Protein AF-A0A1Y1MCM4-F1 (afdb_monomer)

Mean predicted aligned error: 17.1 Å

Organism: Photinus pyralis (NCBI:txid7054)

Foldseek 3Di:
DDDDDDDDDDDDDDDDDDDDDDDPPPPVVVVVVVVVVVVVPDDCVVVVVVVVPDDPVRVVVVVVLAPQALDLLVVQVVVVCVVPPPDDPVRSVVVVVPDDVVRSVVSNVSSVSHDDDPDDPDPD

Sequence (124 aa):
LTFLRKRSFLNNSTTMPSDSTTKSTINPYINFLKESQKNERRPLEHLRQIWRGMSAQQKQTYKVNRTLSRNPYFNFRKKFIRENPGSSHKEVGHRWKEMSDQEKMPYRKMAKSAPVIRRRRRRS

InterPro domains:
  IPR009071 High mobility group box domain [PF00505] (76-113)
  IPR009071 High mobility group box domain [PS50118] (77-124)
  IPR036910 High mobility group box domain superfamily [G3DSA:1.10.30.10] (74-113)
  IPR036910 High mobility group box domain superfamily [SSF47095] (70-11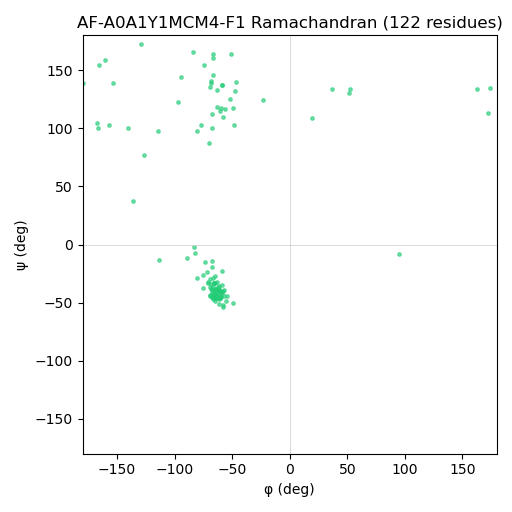2)

pLDDT: mean 74.57, std 19.7, range [36.84, 97.62]

Secondary structure (DSSP, 8-state):
---------------------------HHHHHHHHHHHHTT--SHHHHHHHHHS-HHHHHHHHHHHH--SSHHHHHHHHHHHHSTT--HHHHHHHHHHS-HHHHHHHHHHHHHS-----PPP--

Structure (mmCIF, N/CA/C/O backbone):
data_AF-A0A1Y1MCM4-F1
#
_entry.id   AF-A0A1Y1MCM4-F1
#
loop_
_atom_site.group_PDB
_atom_site.id
_atom_site.type_symbol
_atom_site.label_atom_id
_atom_site.label_alt_id
_atom_site.label_comp_id
_atom_site.label_asym_id
_atom_site.label_entity_id
_atom_site.label_seq_id
_atom_site.pdbx_PDB_ins_code
_atom_site.Cartn_x
_atom_site.Cartn_y
_atom_site.Cartn_z
_atom_site.occupancy
_atom_site.B_iso_or_equiv
_atom_site.auth_seq_id
_atom_site.auth_comp_id
_atom_site.auth_asym_id
_atom_site.auth_atom_id
_atom_site.pdbx_PDB_model_num
ATOM 1 N N . LEU A 1 1 ? -14.536 -80.201 -8.319 1.00 36.84 1 LEU A N 1
ATOM 2 C CA . LEU A 1 1 ? -14.600 -80.899 -7.015 1.00 36.84 1 LEU A CA 1
ATOM 3 C C . LEU A 1 1 ? -14.667 -79.809 -5.939 1.00 36.84 1 LEU A C 1
ATOM 5 O O . LEU A 1 1 ? -13.685 -79.104 -5.791 1.00 36.84 1 LEU A O 1
ATOM 9 N N . THR A 1 2 ? -15.827 -79.374 -5.424 1.00 43.88 2 THR A N 1
ATOM 10 C CA . THR A 1 2 ? -16.730 -80.060 -4.464 1.00 43.88 2 THR A CA 1
ATOM 11 C C . THR A 1 2 ? -15.968 -80.534 -3.213 1.00 43.88 2 THR A C 1
ATOM 13 O O . THR A 1 2 ? -14.913 -81.123 -3.374 1.00 43.88 2 THR A O 1
ATOM 16 N N . PHE A 1 3 ? -16.364 -80.364 -1.952 1.00 40.22 3 PHE A N 1
ATOM 17 C CA . PHE A 1 3 ? -17.647 -80.243 -1.246 1.00 40.22 3 PHE A CA 1
ATOM 18 C C . PHE A 1 3 ? -17.353 -79.410 0.037 1.00 40.22 3 PHE A C 1
ATOM 20 O O . PHE A 1 3 ? -16.262 -79.507 0.585 1.00 40.22 3 PHE A O 1
ATOM 27 N N . LEU A 1 4 ? -18.205 -78.465 0.464 1.00 48.81 4 LEU A N 1
ATOM 28 C CA . LEU A 1 4 ? -19.267 -78.678 1.469 1.00 48.81 4 LEU A CA 1
ATOM 29 C C . LEU A 1 4 ? -18.761 -79.344 2.762 1.00 48.81 4 LEU A C 1
ATOM 31 O O . LEU A 1 4 ? -18.267 -80.463 2.713 1.00 48.81 4 LEU A O 1
ATOM 35 N N . ARG A 1 5 ? -19.095 -78.769 3.927 1.00 44.94 5 ARG A N 1
ATOM 36 C CA . ARG A 1 5 ? -20.199 -79.286 4.766 1.00 44.94 5 ARG A CA 1
ATOM 37 C C . ARG A 1 5 ? -20.270 -78.578 6.127 1.00 44.94 5 ARG A C 1
ATOM 39 O O . ARG A 1 5 ? -19.427 -78.764 6.986 1.00 44.94 5 ARG A O 1
ATOM 46 N N . LYS A 1 6 ? -21.364 -77.826 6.279 1.00 46.72 6 LYS A N 1
ATOM 47 C CA . LYS A 1 6 ? -22.340 -77.824 7.385 1.00 46.72 6 LYS A CA 1
ATOM 48 C C . LYS A 1 6 ? -21.815 -78.053 8.811 1.00 46.72 6 LYS A C 1
ATOM 50 O O . LYS A 1 6 ? -21.329 -79.135 9.116 1.00 46.72 6 LYS A O 1
ATOM 55 N N . ARG A 1 7 ? -22.289 -77.201 9.722 1.00 41.81 7 ARG A N 1
ATOM 56 C CA . ARG A 1 7 ? -23.363 -77.592 10.658 1.00 41.81 7 ARG A CA 1
ATOM 57 C C . ARG A 1 7 ? -23.955 -76.369 11.364 1.00 41.81 7 ARG A C 1
ATOM 59 O O . ARG A 1 7 ? -23.417 -75.862 12.335 1.00 41.81 7 ARG A O 1
ATOM 66 N N . SER A 1 8 ? -25.104 -75.946 10.845 1.00 52.97 8 SER A N 1
ATOM 67 C CA . SER A 1 8 ? -26.271 -75.580 11.650 1.00 52.97 8 SER A CA 1
ATOM 68 C C . SER A 1 8 ? -26.547 -76.632 12.724 1.00 52.97 8 SER A C 1
ATOM 70 O O . SER A 1 8 ? -26.495 -77.810 12.382 1.00 52.97 8 SER A O 1
ATOM 72 N N . PHE A 1 9 ? -26.912 -76.206 13.930 1.00 41.28 9 PHE A N 1
ATOM 73 C CA . PHE A 1 9 ? -27.883 -76.800 14.866 1.00 41.28 9 PHE A CA 1
ATOM 74 C C . PHE A 1 9 ? -27.898 -75.863 16.093 1.00 41.28 9 PHE A C 1
ATOM 76 O O . PHE A 1 9 ? -26.845 -75.390 16.492 1.00 41.28 9 PHE A O 1
ATOM 83 N N . LEU A 1 10 ? -29.000 -75.514 16.737 1.00 42.44 10 LEU A N 1
ATOM 84 C CA . LEU A 1 10 ? -30.398 -75.869 16.570 1.00 42.44 10 LEU A CA 1
ATOM 85 C C . LEU A 1 10 ? -31.210 -74.782 17.287 1.00 42.44 10 LEU A C 1
ATOM 87 O O . LEU A 1 10 ? -30.703 -74.068 18.148 1.00 42.44 10 LEU A O 1
ATOM 91 N N . ASN A 1 11 ? -32.460 -74.690 16.869 1.00 48.22 11 ASN A N 1
ATOM 92 C CA . ASN A 1 11 ? -33.526 -73.839 17.372 1.00 48.22 11 ASN A CA 1
ATOM 93 C C . ASN A 1 11 ? -33.716 -73.928 18.890 1.00 48.22 11 ASN A C 1
ATOM 95 O O . ASN A 1 11 ? -33.283 -74.899 19.504 1.00 48.22 11 ASN A O 1
ATOM 99 N N . ASN A 1 12 ? -34.431 -72.935 19.429 1.00 36.88 12 ASN A N 1
ATOM 100 C CA . ASN A 1 12 ? -35.549 -73.018 20.388 1.00 36.88 12 ASN A CA 1
ATOM 101 C C . ASN A 1 12 ? -35.697 -71.611 21.005 1.00 36.88 12 ASN A C 1
ATOM 103 O O . ASN A 1 12 ? -34.698 -71.016 21.381 1.00 36.88 12 ASN A O 1
ATOM 107 N N . SER A 1 13 ? -36.840 -70.958 21.162 1.00 37.84 13 SER A N 1
ATOM 108 C CA . SER A 1 13 ? -38.237 -71.227 20.856 1.00 37.84 13 SER A CA 1
ATOM 109 C C . SER A 1 13 ? -38.970 -69.885 20.980 1.00 37.84 13 SER A C 1
ATOM 111 O O . SER A 1 13 ? -38.539 -68.990 21.700 1.00 37.84 13 SER A O 1
ATOM 113 N N . THR A 1 14 ? -40.084 -69.782 20.270 1.00 49.12 14 THR A N 1
ATOM 114 C CA . THR A 1 14 ? -41.215 -68.870 20.458 1.00 49.12 14 THR A CA 1
ATOM 115 C C . THR A 1 14 ? -41.406 -68.297 21.870 1.00 49.12 14 THR A C 1
ATOM 117 O O . THR A 1 14 ? -41.703 -69.051 22.792 1.00 49.12 14 THR A O 1
ATOM 120 N N . THR A 1 15 ? -41.440 -66.963 21.964 1.00 44.31 15 THR A N 1
ATOM 121 C CA . THR A 1 15 ? -42.407 -66.219 22.796 1.00 44.31 15 THR A CA 1
ATOM 122 C C . THR A 1 15 ? -42.564 -64.786 22.262 1.00 44.31 15 THR A C 1
ATOM 124 O O . THR A 1 15 ? -41.708 -63.932 22.459 1.00 44.31 15 THR A O 1
ATOM 127 N N . MET A 1 16 ? -43.667 -64.516 21.559 1.00 38.91 16 MET A N 1
ATOM 128 C CA . MET A 1 16 ? -44.309 -63.187 21.561 1.00 38.91 16 MET A CA 1
ATOM 129 C C . MET A 1 16 ? -45.221 -63.135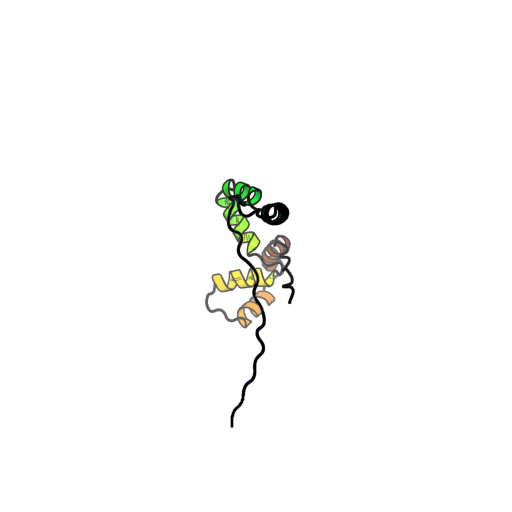 22.807 1.00 38.91 16 MET A C 1
ATOM 131 O O . MET A 1 16 ? -45.543 -64.217 23.308 1.00 38.91 16 MET A O 1
ATOM 135 N N . PRO A 1 17 ? -45.751 -61.989 23.283 1.00 57.41 17 PRO A N 1
ATOM 136 C CA . PRO A 1 17 ? -45.561 -60.586 22.896 1.00 57.41 17 PRO A CA 1
ATOM 137 C C . PRO A 1 17 ? -45.240 -59.684 24.119 1.00 57.41 17 PRO A C 1
ATOM 139 O O . PRO A 1 17 ? -45.355 -60.111 25.263 1.00 57.41 17 PRO A O 1
ATOM 142 N N . SER A 1 18 ? -44.887 -58.415 23.917 1.00 42.66 18 SER A N 1
ATOM 143 C CA . SER A 1 18 ? -45.492 -57.294 24.672 1.00 42.66 18 SER A CA 1
ATOM 144 C C . SER A 1 18 ? -44.807 -55.973 24.349 1.00 42.66 18 SER A C 1
ATOM 146 O O . SER A 1 18 ? -43.585 -55.860 24.275 1.00 42.66 18 SER A O 1
ATOM 148 N N . ASP A 1 19 ? -45.652 -54.977 24.133 1.00 50.59 19 ASP A N 1
ATOM 149 C CA . ASP A 1 19 ? -45.312 -53.585 23.914 1.00 50.59 19 ASP A CA 1
ATOM 150 C C . ASP A 1 19 ? -44.307 -53.050 24.938 1.00 50.59 19 ASP A C 1
ATOM 152 O O . ASP A 1 19 ? -44.508 -53.151 26.145 1.00 50.59 19 ASP A O 1
ATOM 156 N N . SER A 1 20 ? -43.265 -52.372 24.462 1.00 46.53 20 SER A N 1
ATOM 157 C CA . SER A 1 20 ? -42.774 -51.162 25.129 1.00 46.53 20 SER A CA 1
ATOM 158 C C . SER A 1 20 ? -41.786 -50.405 24.245 1.00 46.53 20 SER A C 1
ATOM 160 O O . SER A 1 20 ? -40.628 -50.763 24.058 1.00 46.53 20 SER A O 1
ATOM 162 N N . THR A 1 21 ? -42.291 -49.307 23.687 1.00 53.50 21 THR A N 1
ATOM 163 C CA . THR A 1 21 ? -41.659 -47.985 23.707 1.00 53.50 21 THR A CA 1
ATOM 164 C C . THR A 1 21 ? -40.157 -47.954 23.999 1.00 53.50 21 THR A C 1
ATOM 166 O O . THR A 1 21 ? -39.767 -47.999 25.158 1.00 53.50 21 THR A O 1
ATOM 169 N N . THR A 1 22 ? -39.325 -47.642 23.005 1.00 49.69 22 THR A N 1
ATOM 170 C CA . THR A 1 22 ? -38.134 -46.815 23.265 1.00 49.69 22 THR A CA 1
ATOM 171 C C . THR A 1 22 ? -37.908 -45.833 22.121 1.00 49.69 22 THR A C 1
ATOM 173 O O 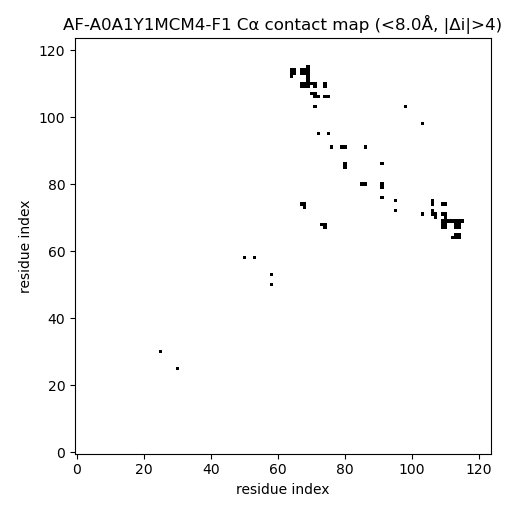. THR A 1 22 ? -37.386 -46.140 21.052 1.00 49.69 22 THR A O 1
ATOM 176 N N . LYS A 1 23 ? -38.329 -44.590 22.371 1.00 48.97 23 LYS A N 1
ATOM 177 C CA . LYS A 1 23 ? -37.827 -43.413 21.663 1.00 48.97 23 LYS A CA 1
ATOM 178 C C . LYS A 1 23 ? -36.300 -43.468 21.744 1.00 48.97 23 LYS A C 1
ATOM 180 O O . LYS A 1 23 ? -35.766 -43.583 22.841 1.00 48.97 23 LYS A O 1
ATOM 185 N N . SER A 1 24 ? -35.626 -43.417 20.597 1.00 49.09 24 SER A N 1
ATOM 186 C CA . SER A 1 24 ? -34.166 -43.364 20.488 1.00 49.09 24 SER A CA 1
ATOM 187 C C . SER A 1 24 ? -33.605 -42.295 21.435 1.00 49.09 24 SER A C 1
ATOM 189 O O . SER A 1 24 ? -33.716 -41.095 21.180 1.00 49.09 24 SER A O 1
ATOM 191 N N . THR A 1 25 ? -33.054 -42.737 22.568 1.00 54.47 25 THR A N 1
ATOM 192 C CA . THR A 1 25 ? -32.387 -41.895 23.561 1.00 54.47 25 THR A CA 1
ATOM 193 C C . THR A 1 25 ? -31.081 -41.406 22.952 1.00 54.47 25 THR A C 1
ATOM 195 O O . THR A 1 25 ? -30.029 -42.030 23.075 1.00 54.47 25 THR A O 1
ATOM 198 N N . ILE A 1 26 ? -31.160 -40.285 22.236 1.00 56.78 26 ILE A N 1
ATOM 199 C CA . ILE A 1 26 ? -29.995 -39.519 21.802 1.00 56.78 26 ILE A CA 1
ATOM 200 C C . ILE A 1 26 ? -29.231 -39.146 23.073 1.00 56.78 26 ILE A C 1
ATOM 202 O O . ILE A 1 26 ? -29.718 -38.362 23.885 1.00 56.78 26 ILE A O 1
ATOM 206 N N . ASN A 1 27 ? -28.059 -39.760 23.258 1.00 64.94 27 ASN A N 1
ATOM 207 C CA . ASN A 1 27 ? -27.227 -39.605 24.444 1.00 64.94 27 ASN A CA 1
ATOM 208 C C . ASN A 1 27 ? -27.052 -38.102 24.773 1.00 64.94 27 ASN A C 1
ATOM 210 O O . ASN A 1 27 ? -26.488 -37.370 23.951 1.00 64.94 27 ASN A O 1
ATOM 214 N N . PRO A 1 28 ? -27.515 -37.621 25.943 1.00 67.75 28 PRO A N 1
ATOM 215 C CA . PRO A 1 28 ? -27.484 -36.201 26.302 1.00 67.75 28 PRO A CA 1
ATOM 216 C C . PRO A 1 28 ? -26.061 -35.625 26.307 1.00 67.75 28 PRO A C 1
ATOM 218 O O . PRO A 1 28 ? -25.877 -34.432 26.068 1.00 67.75 28 PRO A O 1
ATOM 221 N N . TYR A 1 29 ? -25.042 -36.476 26.468 1.00 53.03 29 TYR A N 1
ATOM 222 C CA . TYR A 1 29 ? -23.637 -36.095 26.360 1.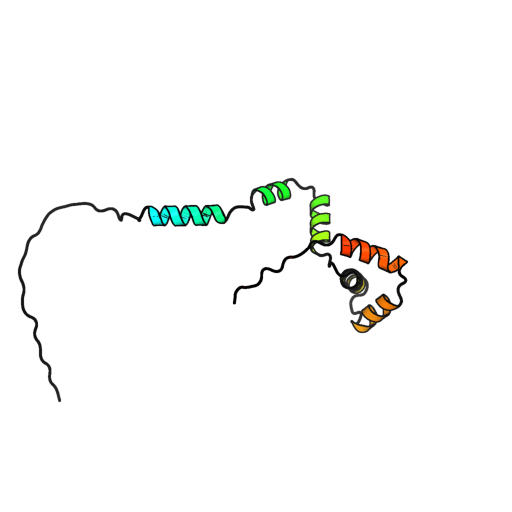00 53.03 29 TYR A CA 1
ATOM 223 C C . TYR A 1 29 ? -23.235 -35.664 24.937 1.00 53.03 29 TYR A C 1
ATOM 225 O O . TYR A 1 29 ? -22.439 -34.742 24.768 1.00 53.03 29 TYR A O 1
ATOM 233 N N . ILE A 1 30 ? -23.832 -36.261 23.895 1.00 62.53 30 ILE A N 1
A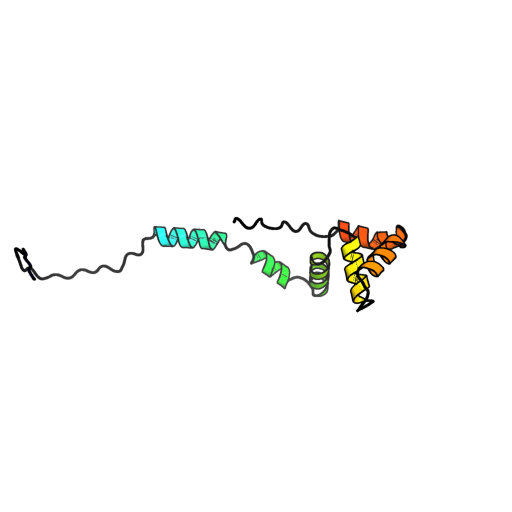TOM 234 C CA . ILE A 1 30 ? -23.611 -35.867 22.492 1.00 62.53 30 ILE A CA 1
ATOM 235 C C . ILE A 1 30 ? -24.191 -34.471 22.233 1.00 62.53 30 ILE A C 1
ATOM 237 O O . ILE A 1 30 ? -23.582 -33.681 21.511 1.00 62.53 30 ILE A O 1
ATOM 241 N N . ASN A 1 31 ? -25.347 -34.151 22.823 1.00 66.38 31 ASN A N 1
ATOM 242 C CA . ASN A 1 31 ? -25.935 -32.814 22.724 1.00 66.38 31 ASN A CA 1
ATOM 243 C C . ASN A 1 31 ? -25.093 -31.797 23.501 1.00 66.38 31 ASN A C 1
ATOM 245 O O . ASN A 1 31 ? -24.723 -30.782 22.927 1.00 66.38 31 ASN A O 1
ATOM 249 N N . PHE A 1 32 ? -24.650 -32.124 24.719 1.00 63.69 32 PHE A N 1
ATOM 250 C CA . PHE A 1 32 ? -23.735 -31.282 25.499 1.00 63.69 32 PHE A CA 1
ATOM 251 C C . PHE A 1 32 ? -22.422 -30.975 24.757 1.00 63.69 32 PHE A C 1
ATOM 253 O O . PHE A 1 32 ? -21.999 -29.821 24.698 1.00 63.69 32 PHE A O 1
ATOM 260 N N . LEU A 1 33 ? -21.809 -31.977 24.117 1.00 58.19 33 LEU A N 1
ATOM 261 C CA . LEU A 1 33 ? -20.625 -31.794 23.269 1.00 58.19 33 LEU A CA 1
ATOM 262 C C . LEU A 1 33 ? -20.921 -30.946 22.024 1.00 58.19 33 LEU A C 1
ATOM 264 O O . LEU A 1 33 ? -20.100 -30.120 21.628 1.00 58.19 33 LEU A O 1
ATOM 268 N N . LYS A 1 34 ? -22.090 -31.112 21.395 1.00 59.88 34 LYS A N 1
ATOM 269 C CA . LYS A 1 34 ? -22.503 -30.284 20.250 1.00 59.88 34 LYS A CA 1
ATOM 270 C C . LYS A 1 34 ? -22.788 -28.837 20.660 1.00 59.88 34 LYS A C 1
ATOM 272 O O . LYS A 1 34 ? -22.434 -27.937 19.899 1.00 59.88 34 LYS A O 1
ATOM 277 N N . GLU A 1 35 ? -23.383 -28.610 21.830 1.00 59.44 35 GLU A N 1
ATOM 278 C CA . GLU A 1 35 ? -23.639 -27.290 22.416 1.00 59.44 35 GLU A CA 1
ATOM 279 C C . GLU A 1 35 ? -22.327 -26.596 22.814 1.00 59.44 35 GLU A C 1
ATOM 281 O O . GLU A 1 35 ? -22.128 -25.431 22.462 1.00 59.44 35 GLU A O 1
ATOM 286 N N . SER A 1 36 ? -21.393 -27.304 23.463 1.00 55.06 36 SER A N 1
ATOM 287 C CA . SER A 1 36 ? -20.097 -26.730 23.859 1.00 55.06 36 SER A CA 1
ATOM 288 C C . SER A 1 36 ? -19.261 -26.337 22.635 1.00 55.06 36 SER A C 1
ATOM 290 O O . SER A 1 36 ? -18.764 -25.213 22.552 1.00 55.06 36 SER A O 1
ATOM 292 N N . GLN A 1 37 ? -19.243 -27.183 21.599 1.00 55.50 37 GLN A N 1
ATOM 293 C CA . GLN A 1 37 ? -18.579 -26.902 20.321 1.00 55.50 37 GLN A CA 1
ATOM 294 C C . GLN A 1 37 ? -19.303 -25.834 19.472 1.00 55.50 37 GLN A C 1
ATOM 296 O O . GLN A 1 37 ? -18.690 -25.195 18.613 1.00 55.50 37 GLN A O 1
ATOM 301 N N . LYS A 1 38 ? -20.613 -25.608 19.669 1.00 51.69 38 LYS A N 1
ATOM 302 C CA . LYS A 1 38 ? -21.360 -24.489 19.052 1.00 51.69 38 LYS A CA 1
ATOM 303 C C . LYS A 1 38 ? -21.042 -23.158 19.728 1.00 51.69 38 LYS A C 1
ATOM 305 O O . LYS A 1 38 ? -20.939 -22.146 19.031 1.00 51.69 38 LYS A O 1
ATOM 310 N N . ASN A 1 39 ? -20.873 -23.161 21.048 1.00 47.25 39 ASN A N 1
ATOM 311 C CA . ASN A 1 39 ? -20.580 -21.964 21.832 1.00 47.25 39 ASN A CA 1
ATOM 312 C C . ASN A 1 39 ? -19.152 -21.448 21.593 1.00 47.25 39 ASN A C 1
ATOM 314 O O . ASN A 1 39 ? -18.954 -20.239 21.497 1.00 47.25 39 ASN A O 1
ATOM 318 N N . GLU A 1 40 ? -18.182 -22.327 21.325 1.00 50.38 40 GLU A N 1
ATOM 319 C CA . GLU A 1 40 ? -16.829 -21.920 20.903 1.00 50.38 40 GLU A CA 1
ATOM 320 C C . GLU A 1 40 ? -16.783 -21.271 19.503 1.00 50.38 40 GLU A C 1
ATOM 322 O O . GLU A 1 40 ? -15.849 -20.540 19.165 1.00 50.38 40 GLU A O 1
ATOM 327 N N . ARG A 1 41 ? -17.812 -21.483 18.667 1.00 53.00 41 ARG A N 1
ATOM 328 C CA . ARG A 1 41 ? -17.890 -20.922 17.305 1.00 53.00 41 ARG A CA 1
ATOM 329 C C . ARG A 1 41 ? -18.412 -19.485 17.238 1.00 53.00 41 ARG A C 1
ATOM 331 O O . ARG A 1 41 ? -18.447 -18.921 16.142 1.00 53.00 41 ARG A O 1
ATOM 338 N N . ARG A 1 42 ? -18.799 -18.859 18.355 1.00 59.09 42 ARG A N 1
ATOM 339 C CA . ARG A 1 42 ? -19.278 -17.466 18.361 1.00 59.09 42 ARG A CA 1
ATOM 340 C C . ARG A 1 42 ? -18.344 -16.527 19.131 1.00 59.09 42 ARG A C 1
ATOM 342 O O . ARG A 1 42 ? -18.522 -16.333 20.325 1.00 59.09 42 ARG A O 1
ATOM 349 N N . PRO A 1 43 ? -17.454 -15.816 18.409 1.00 53.59 43 PRO A N 1
ATOM 350 C CA . PRO A 1 43 ? -17.060 -14.478 18.850 1.00 53.59 43 PRO A CA 1
ATOM 351 C C . PRO A 1 43 ? -17.014 -13.459 17.693 1.00 53.59 43 PRO A C 1
ATOM 353 O O . PRO A 1 43 ? -16.132 -12.605 17.647 1.00 53.59 43 PRO A O 1
ATOM 356 N N . LEU A 1 44 ? -17.936 -13.534 16.722 1.00 60.03 44 LEU A N 1
ATOM 357 C CA . LEU A 1 44 ? -17.998 -12.566 15.611 1.00 60.03 44 LEU A CA 1
ATOM 358 C C . LEU A 1 44 ? -19.249 -11.677 15.606 1.00 60.03 44 LEU A C 1
ATOM 360 O O . LEU A 1 44 ? -19.246 -10.687 14.884 1.00 60.03 44 LEU A O 1
ATOM 364 N N . GLU A 1 45 ? -20.298 -11.970 16.385 1.00 70.88 45 GLU A N 1
ATOM 365 C CA . GLU A 1 45 ? -21.521 -11.144 16.363 1.00 70.88 45 GLU A CA 1
ATOM 366 C C . GLU A 1 45 ? -21.290 -9.735 16.919 1.00 70.88 45 GLU A C 1
ATOM 368 O O . GLU A 1 45 ? -21.701 -8.766 16.287 1.00 70.88 45 GLU A O 1
ATOM 373 N N . HIS A 1 46 ? -20.529 -9.590 18.009 1.00 66.81 46 HIS A N 1
ATOM 374 C CA . HIS A 1 46 ? -20.159 -8.261 18.511 1.00 66.81 46 HIS A CA 1
ATOM 375 C C . HIS A 1 46 ? -19.338 -7.475 17.462 1.00 66.81 46 HIS A C 1
ATOM 377 O O . HIS A 1 46 ? -19.585 -6.294 17.233 1.00 66.81 46 HIS A O 1
ATOM 383 N N . LEU A 1 47 ? -18.440 -8.144 16.721 1.00 71.25 47 LEU A N 1
ATOM 384 C CA . LEU A 1 47 ? -17.694 -7.530 15.613 1.00 71.25 47 LEU A CA 1
ATOM 385 C C . LEU A 1 47 ? -18.601 -7.182 14.423 1.00 71.25 47 LEU A C 1
ATOM 387 O O . LEU A 1 47 ? -18.368 -6.177 13.754 1.00 71.25 47 LEU A O 1
ATOM 391 N N . ARG A 1 48 ? -19.642 -7.981 14.150 1.00 78.12 48 ARG A N 1
ATOM 392 C CA . ARG A 1 48 ? -20.661 -7.685 13.128 1.00 78.12 48 ARG A CA 1
ATOM 393 C C . ARG A 1 48 ? -21.511 -6.482 13.522 1.00 78.12 48 ARG A C 1
ATOM 395 O O . ARG A 1 48 ? -21.798 -5.665 12.653 1.00 78.12 48 ARG A O 1
ATOM 402 N N . GLN A 1 49 ? -21.891 -6.351 14.791 1.00 82.19 49 GLN A N 1
ATOM 403 C CA . GLN A 1 49 ? -22.618 -5.186 15.304 1.00 82.19 49 GLN A CA 1
ATOM 404 C C . GLN A 1 49 ? -21.761 -3.919 15.230 1.00 82.19 49 GLN A C 1
ATOM 406 O O . GLN A 1 49 ? -22.225 -2.923 14.675 1.00 82.19 49 GLN A O 1
ATOM 411 N N . ILE A 1 50 ? -20.490 -3.984 15.651 1.00 80.62 50 ILE A N 1
ATOM 412 C CA . ILE A 1 50 ? -19.524 -2.887 15.469 1.00 80.62 50 ILE A CA 1
ATOM 413 C C . ILE A 1 50 ? -19.430 -2.515 13.985 1.00 80.62 50 ILE A C 1
ATOM 415 O O . ILE A 1 50 ? -19.585 -1.351 13.626 1.00 80.62 50 ILE A O 1
ATOM 419 N N . TRP A 1 51 ? -19.263 -3.500 13.094 1.00 80.31 51 TRP A N 1
ATOM 420 C CA . TRP A 1 51 ? -19.205 -3.248 11.654 1.00 80.31 51 TRP A CA 1
ATOM 421 C C . TRP A 1 51 ? -20.485 -2.603 11.114 1.00 80.31 51 TRP A C 1
ATOM 423 O O . TRP A 1 51 ? -20.406 -1.707 10.279 1.00 80.31 51 TRP A O 1
ATOM 433 N N . ARG A 1 52 ? -21.674 -3.022 11.563 1.00 86.12 52 ARG A N 1
ATOM 434 C CA . ARG A 1 52 ? -22.944 -2.405 11.145 1.00 86.12 52 ARG A CA 1
ATOM 435 C C . ARG A 1 52 ? -23.019 -0.938 11.572 1.00 86.12 52 ARG A C 1
ATOM 437 O O . ARG A 1 52 ? -23.361 -0.120 10.723 1.00 86.12 52 ARG A O 1
ATOM 444 N N . GLY A 1 53 ? -22.612 -0.621 12.804 1.00 85.19 53 GLY A N 1
ATOM 445 C CA . GLY A 1 53 ? -22.621 0.735 13.368 1.00 85.19 53 GLY A CA 1
ATOM 446 C C . GLY A 1 53 ? -21.549 1.692 12.829 1.00 85.19 53 GLY A C 1
ATOM 447 O O . GLY A 1 53 ? -21.675 2.898 13.004 1.00 85.19 53 GLY A O 1
ATOM 448 N N . MET A 1 54 ? -20.509 1.198 12.149 1.00 86.50 54 MET A N 1
ATOM 449 C CA . MET A 1 54 ? -19.484 2.063 11.551 1.00 86.50 54 MET A CA 1
ATOM 450 C C . MET A 1 54 ? -20.025 2.884 10.371 1.00 86.50 54 MET A C 1
ATOM 452 O O . MET A 1 54 ? -20.727 2.358 9.496 1.00 86.50 54 MET A O 1
ATOM 456 N N . SER A 1 55 ? -19.599 4.145 10.277 1.00 91.19 55 SER A N 1
ATOM 457 C CA . SER A 1 55 ? -19.903 5.008 9.131 1.00 91.19 55 SER A CA 1
ATOM 458 C C . SER A 1 55 ? -19.222 4.510 7.846 1.00 91.19 55 SER A C 1
ATOM 460 O O . SER A 1 55 ? -18.248 3.748 7.880 1.00 91.19 55 SER A O 1
ATOM 462 N N . ALA A 1 56 ? -19.714 4.944 6.681 1.00 85.50 56 ALA A N 1
ATOM 463 C CA . ALA A 1 56 ? -19.110 4.592 5.392 1.00 85.50 56 ALA A CA 1
ATOM 464 C C . ALA A 1 56 ? -17.624 4.999 5.318 1.00 85.50 56 ALA A C 1
ATOM 466 O O . ALA A 1 56 ? -16.789 4.227 4.844 1.00 85.50 56 ALA A O 1
ATOM 467 N N . GLN A 1 57 ? -17.282 6.166 5.874 1.00 79.50 57 GLN A N 1
ATOM 468 C CA . GLN A 1 57 ? -15.909 6.669 5.950 1.00 79.50 57 GLN A CA 1
ATOM 469 C C . GLN A 1 57 ? -15.020 5.763 6.817 1.00 79.5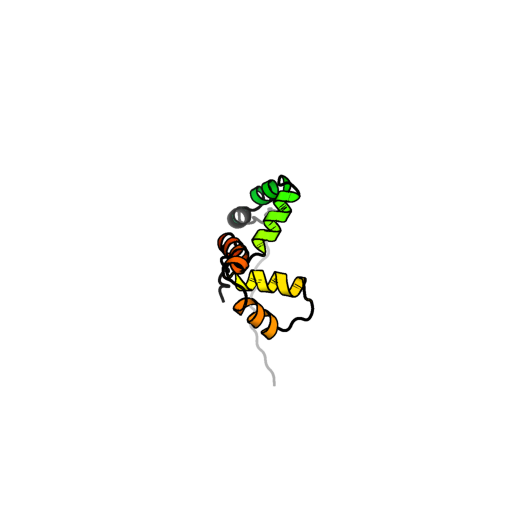0 57 GLN A C 1
ATOM 471 O O . GLN A 1 57 ? -13.935 5.371 6.391 1.00 79.50 57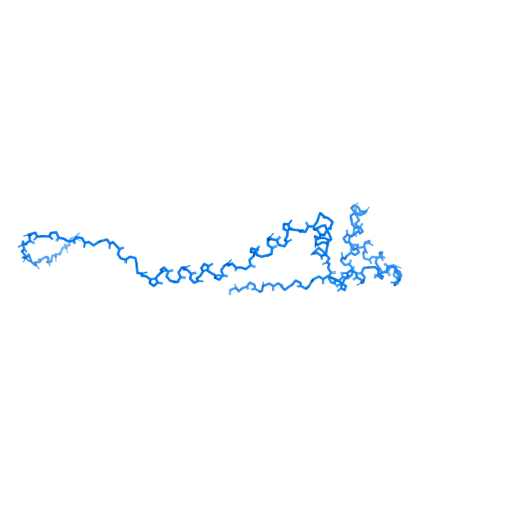 GLN A O 1
ATOM 476 N N . GLN A 1 58 ? -15.499 5.347 7.994 1.00 80.69 58 GLN A N 1
ATOM 477 C CA . GLN A 1 58 ? -14.766 4.440 8.889 1.00 80.69 58 GLN A CA 1
ATOM 478 C C . GLN A 1 58 ? -14.563 3.049 8.271 1.00 80.69 58 GLN A C 1
ATOM 480 O O . GLN A 1 58 ? -13.499 2.441 8.395 1.00 80.69 58 GLN A O 1
ATOM 485 N N . LYS A 1 59 ? -15.573 2.531 7.564 1.00 82.19 59 LYS A N 1
ATOM 486 C CA . LYS A 1 59 ? -15.459 1.267 6.819 1.00 82.19 59 LYS A CA 1
ATOM 487 C C . LYS A 1 59 ? -14.409 1.367 5.716 1.00 82.19 59 LYS A C 1
ATOM 489 O O . LYS A 1 59 ? -13.658 0.414 5.495 1.00 82.19 59 LYS A O 1
ATOM 494 N N . GLN A 1 60 ? -14.338 2.510 5.037 1.00 75.44 60 GLN A N 1
ATOM 495 C CA . GLN A 1 60 ? -13.360 2.745 3.984 1.00 75.44 60 GLN A CA 1
ATOM 496 C C . GLN A 1 60 ? -11.934 2.800 4.542 1.00 75.44 60 GLN A C 1
ATOM 498 O O . GLN A 1 60 ? -11.060 2.097 4.032 1.00 75.44 60 GLN A O 1
ATOM 503 N N . THR A 1 61 ? -11.694 3.544 5.626 1.00 77.12 61 THR A N 1
ATOM 504 C CA . THR A 1 61 ? -10.368 3.602 6.266 1.00 77.12 61 THR A CA 1
ATOM 505 C C . THR A 1 61 ? -9.938 2.240 6.809 1.00 77.12 61 THR A C 1
ATOM 507 O O . THR A 1 61 ? -8.787 1.842 6.625 1.00 77.12 61 THR A O 1
ATOM 510 N N . TYR A 1 62 ? -10.863 1.461 7.380 1.00 75.44 62 TYR A N 1
ATOM 511 C CA . TYR A 1 62 ? -10.587 0.093 7.823 1.00 75.44 62 TYR A CA 1
ATOM 512 C C . TYR A 1 62 ? -10.142 -0.819 6.668 1.00 75.44 62 TYR A C 1
ATOM 514 O O . TYR A 1 62 ? -9.147 -1.541 6.789 1.00 75.44 62 TYR A O 1
ATOM 522 N N . LYS A 1 63 ? -10.846 -0.778 5.525 1.00 74.12 63 LYS A N 1
ATOM 523 C CA . LYS A 1 63 ? -10.469 -1.546 4.325 1.00 74.12 63 LYS A CA 1
ATOM 524 C C . LYS A 1 63 ? -9.086 -1.143 3.819 1.00 74.12 63 LYS A C 1
ATOM 526 O O . LYS A 1 63 ? -8.269 -2.024 3.553 1.00 74.12 63 LYS A O 1
ATOM 531 N N . VAL A 1 64 ? -8.807 0.160 3.738 1.00 75.38 64 VAL A N 1
ATOM 532 C CA . VAL A 1 64 ? -7.495 0.680 3.321 1.00 75.38 64 VAL A CA 1
ATOM 533 C C . VAL A 1 64 ? -6.400 0.139 4.242 1.00 75.38 64 VAL A C 1
ATOM 535 O O . VAL A 1 64 ? -5.475 -0.514 3.757 1.00 75.38 64 VAL A O 1
ATOM 538 N N . ASN A 1 65 ? -6.558 0.279 5.560 1.00 72.19 65 ASN A N 1
ATOM 539 C CA . ASN A 1 65 ? -5.566 -0.156 6.547 1.00 72.19 65 ASN A CA 1
ATOM 540 C C . ASN A 1 65 ? -5.294 -1.665 6.505 1.00 72.19 65 ASN A C 1
ATOM 542 O O . ASN A 1 65 ? -4.148 -2.086 6.641 1.00 72.19 65 ASN A O 1
ATOM 546 N N . ARG A 1 66 ? -6.312 -2.494 6.242 1.00 75.31 66 ARG A N 1
ATOM 547 C CA . ARG A 1 66 ? -6.140 -3.951 6.105 1.00 75.31 66 ARG A CA 1
ATOM 548 C C . ARG A 1 66 ? -5.284 -4.348 4.899 1.00 75.31 66 ARG A C 1
ATOM 550 O O . ARG A 1 66 ? -4.667 -5.411 4.911 1.00 75.31 66 ARG A O 1
ATOM 557 N N . THR A 1 67 ? -5.260 -3.523 3.854 1.00 81.06 67 THR A N 1
ATOM 558 C CA . THR A 1 67 ? -4.477 -3.789 2.636 1.00 81.06 67 THR A CA 1
ATOM 559 C C . THR A 1 67 ? -3.050 -3.245 2.692 1.00 81.06 67 THR A C 1
ATOM 561 O O . THR A 1 67 ? -2.233 -3.605 1.830 1.00 81.06 67 THR A O 1
ATOM 564 N N . LEU A 1 68 ? -2.739 -2.412 3.690 1.00 89.69 68 LEU A N 1
ATOM 565 C CA . LEU A 1 68 ? -1.399 -1.884 3.906 1.00 89.69 68 LEU A CA 1
ATOM 566 C C . LEU A 1 68 ? -0.446 -2.998 4.337 1.00 89.69 68 LEU A C 1
ATOM 568 O O . LEU A 1 68 ? -0.767 -3.882 5.129 1.00 89.69 68 LEU A O 1
ATOM 572 N N . SER A 1 69 ? 0.756 -2.941 3.785 1.00 91.69 69 SER A N 1
ATOM 573 C CA . SER A 1 69 ? 1.871 -3.802 4.144 1.00 91.69 69 SER A CA 1
ATOM 574 C C . SER A 1 69 ? 2.740 -3.112 5.190 1.00 91.69 69 SER A C 1
ATOM 576 O O . SER A 1 69 ? 2.988 -1.912 5.104 1.00 91.69 69 SER A O 1
ATOM 578 N N . ARG A 1 70 ? 3.287 -3.890 6.131 1.00 92.19 70 ARG A N 1
ATOM 579 C CA . ARG A 1 70 ? 4.308 -3.420 7.088 1.00 92.19 70 ARG A CA 1
ATOM 580 C C . ARG A 1 70 ? 5.649 -3.084 6.442 1.00 92.19 70 ARG A C 1
ATOM 582 O O . ARG A 1 70 ? 6.494 -2.475 7.082 1.00 92.19 70 ARG A O 1
ATOM 589 N N . ASN A 1 71 ? 5.870 -3.496 5.198 1.00 94.88 71 ASN A N 1
ATOM 590 C CA . ASN A 1 71 ? 7.032 -3.069 4.433 1.00 94.88 71 ASN A CA 1
ATOM 591 C C . ASN A 1 71 ? 6.634 -1.882 3.525 1.00 94.88 71 ASN A C 1
ATOM 593 O O . ASN A 1 71 ? 5.718 -2.039 2.705 1.00 94.88 71 ASN A O 1
ATOM 597 N N . PRO A 1 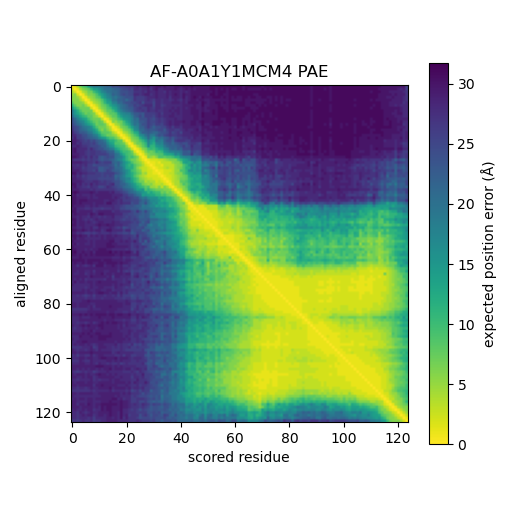72 ? 7.317 -0.723 3.659 1.00 96.50 72 PRO A N 1
ATOM 598 C CA . PRO A 1 72 ? 6.972 0.519 2.969 1.00 96.50 72 PRO A CA 1
ATOM 599 C C . PRO A 1 72 ? 7.119 0.425 1.449 1.00 96.50 72 PRO A C 1
ATOM 601 O O . PRO A 1 72 ? 6.298 0.994 0.731 1.00 96.50 72 PRO A O 1
ATOM 604 N N . TYR A 1 73 ? 8.086 -0.354 0.950 1.00 96.81 73 TYR A N 1
ATOM 605 C CA . TYR A 1 73 ? 8.278 -0.560 -0.485 1.00 96.81 73 TYR A CA 1
ATOM 606 C C . TYR A 1 73 ? 7.044 -1.193 -1.134 1.00 96.81 73 TYR A C 1
ATOM 608 O O . TYR A 1 73 ? 6.625 -0.770 -2.205 1.00 96.81 73 TYR A O 1
ATOM 616 N N . PHE A 1 74 ? 6.391 -2.161 -0.478 1.00 95.12 74 PHE A N 1
ATOM 617 C CA . PHE A 1 74 ? 5.176 -2.761 -1.037 1.00 95.12 74 PHE A CA 1
ATOM 618 C C . PHE A 1 74 ? 4.010 -1.772 -1.118 1.00 95.12 74 PHE A C 1
ATOM 620 O O . PHE A 1 74 ? 3.210 -1.869 -2.047 1.00 95.12 74 PHE A O 1
ATOM 627 N N . ASN A 1 75 ? 3.911 -0.826 -0.178 1.00 95.56 75 ASN A N 1
ATOM 628 C CA . ASN A 1 75 ? 2.887 0.222 -0.228 1.00 95.56 75 ASN A CA 1
ATOM 629 C C . ASN A 1 75 ? 3.141 1.167 -1.406 1.00 95.56 75 ASN A C 1
ATOM 631 O O . ASN A 1 75 ? 2.219 1.441 -2.174 1.00 95.56 75 ASN A O 1
ATOM 635 N N . PHE A 1 76 ? 4.397 1.584 -1.594 1.00 96.56 76 PHE A N 1
ATOM 636 C CA . PHE A 1 76 ? 4.817 2.352 -2.764 1.00 96.56 76 PHE A CA 1
ATOM 637 C C . PHE A 1 76 ? 4.532 1.599 -4.063 1.00 96.56 76 PHE A C 1
ATOM 639 O O . PHE A 1 76 ? 3.806 2.105 -4.910 1.00 96.56 76 PHE A O 1
ATOM 646 N N . ARG A 1 77 ? 5.011 0.357 -4.192 1.00 95.75 77 ARG A N 1
ATOM 647 C CA . ARG A 1 77 ? 4.829 -0.471 -5.390 1.00 95.75 77 ARG A CA 1
ATOM 648 C C . ARG A 1 77 ? 3.358 -0.617 -5.771 1.00 95.75 77 ARG A C 1
ATOM 650 O O . ARG A 1 77 ? 3.024 -0.506 -6.945 1.00 95.75 77 ARG A O 1
ATOM 657 N N . LYS A 1 78 ? 2.475 -0.871 -4.798 1.00 93.25 78 LYS A N 1
ATOM 658 C CA . LYS A 1 78 ? 1.028 -0.966 -5.052 1.00 93.25 78 LYS A CA 1
ATOM 659 C C . LYS A 1 78 ? 0.466 0.336 -5.622 1.00 93.25 78 LYS A C 1
ATOM 661 O O . LYS A 1 78 ? -0.316 0.281 -6.565 1.00 93.25 78 LYS A O 1
ATOM 666 N N . LYS A 1 79 ? 0.853 1.483 -5.054 1.00 94.50 79 LYS A N 1
ATOM 667 C CA . LYS A 1 79 ? 0.434 2.801 -5.547 1.00 94.50 79 LYS A CA 1
ATOM 668 C C . LYS A 1 79 ? 0.990 3.060 -6.949 1.00 94.50 79 LYS A C 1
ATOM 670 O O . LYS A 1 79 ? 0.221 3.397 -7.837 1.00 94.50 79 LYS A O 1
ATOM 675 N N . PHE A 1 80 ? 2.282 2.819 -7.147 1.00 95.19 80 PHE A N 1
ATOM 676 C CA . PHE A 1 80 ? 2.979 3.083 -8.401 1.00 95.19 80 PHE A CA 1
ATOM 677 C C . PHE A 1 80 ? 2.412 2.271 -9.568 1.00 95.19 80 PHE A C 1
ATOM 679 O O . PHE A 1 80 ? 2.132 2.847 -10.606 1.00 95.19 80 PHE A O 1
ATOM 686 N N . ILE A 1 81 ? 2.166 0.967 -9.388 1.00 94.31 81 ILE A N 1
ATOM 687 C CA . ILE A 1 81 ? 1.576 0.107 -10.434 1.00 94.31 81 ILE A CA 1
ATOM 688 C C . ILE A 1 81 ? 0.133 0.512 -10.754 1.00 94.31 81 ILE A C 1
ATOM 690 O O . ILE A 1 81 ? -0.315 0.371 -11.885 1.00 94.31 81 ILE A O 1
ATOM 694 N N . ARG A 1 82 ? -0.617 1.000 -9.759 1.00 92.94 82 ARG A N 1
ATOM 695 C CA . ARG A 1 82 ? -1.984 1.487 -9.980 1.00 92.94 82 ARG A CA 1
ATOM 696 C C . ARG A 1 82 ? -2.000 2.777 -10.801 1.00 92.94 82 ARG A C 1
ATOM 698 O O . ARG A 1 82 ? -2.922 2.974 -11.577 1.00 92.94 82 ARG A O 1
ATOM 705 N N . GLU A 1 83 ? -1.020 3.647 -10.585 1.00 94.62 83 GLU A N 1
ATOM 706 C CA . GLU A 1 83 ? -0.871 4.912 -11.315 1.00 94.62 83 GLU A CA 1
ATOM 707 C C . GLU A 1 83 ? -0.209 4.710 -12.686 1.00 94.62 83 GLU A C 1
ATOM 709 O O . GLU A 1 83 ? -0.519 5.440 -13.617 1.00 94.62 83 GLU A O 1
ATOM 714 N N . ASN A 1 84 ? 0.643 3.691 -12.821 1.00 94.88 84 ASN A N 1
ATOM 715 C CA . ASN A 1 84 ? 1.391 3.359 -14.032 1.00 94.88 84 ASN A CA 1
ATOM 716 C C . ASN A 1 84 ? 1.146 1.882 -14.394 1.00 94.88 84 ASN A C 1
ATOM 718 O O . ASN A 1 84 ? 1.966 1.004 -14.088 1.00 94.88 84 ASN A O 1
ATOM 722 N N . PRO A 1 85 ? -0.022 1.561 -14.977 1.00 93.19 85 PRO A N 1
ATOM 723 C CA . PRO A 1 85 ? -0.308 0.202 -15.410 1.00 93.19 85 PRO A CA 1
ATOM 724 C C . PRO A 1 85 ? 0.687 -0.214 -16.502 1.00 93.19 85 PRO A C 1
ATOM 726 O O . PRO A 1 85 ? 0.933 0.528 -17.446 1.00 93.19 85 PRO A O 1
ATOM 729 N N . GLY A 1 86 ? 1.265 -1.409 -16.370 1.00 91.38 86 GLY A N 1
ATOM 730 C CA . GLY A 1 86 ? 2.257 -1.932 -17.319 1.00 91.38 86 GLY A CA 1
ATOM 731 C C . GLY A 1 86 ? 3.721 -1.688 -16.937 1.00 91.38 86 GLY A C 1
ATOM 732 O O . GLY A 1 86 ? 4.597 -2.289 -17.554 1.00 91.38 86 GLY A O 1
ATOM 733 N N . SER A 1 87 ? 4.009 -0.904 -15.889 1.00 92.88 87 SER A N 1
ATOM 734 C CA . SER A 1 87 ? 5.387 -0.731 -15.410 1.00 92.88 87 SER A CA 1
ATOM 735 C C . SER A 1 87 ? 6.037 -2.055 -15.009 1.00 92.88 87 SER A C 1
ATOM 737 O O . SER A 1 87 ? 5.448 -2.898 -14.317 1.00 92.88 87 SER A O 1
ATOM 739 N N . SER A 1 88 ? 7.301 -2.220 -15.399 1.00 94.50 88 SER A N 1
ATOM 740 C CA . SER A 1 88 ? 8.061 -3.434 -15.101 1.00 94.50 88 SER A CA 1
ATOM 741 C C . SER A 1 88 ? 8.486 -3.487 -13.630 1.00 94.50 88 SER A C 1
ATOM 743 O O . SER A 1 88 ? 8.685 -2.464 -12.976 1.00 94.50 88 SER A O 1
ATOM 745 N N . HIS A 1 89 ? 8.712 -4.687 -13.085 1.00 90.94 89 HIS A N 1
ATOM 746 C CA . HIS A 1 89 ? 9.192 -4.813 -11.701 1.00 90.94 89 HIS A CA 1
ATOM 747 C C . HIS A 1 89 ? 10.534 -4.094 -11.471 1.00 90.94 89 HIS A C 1
ATOM 749 O O . HIS A 1 89 ? 10.761 -3.545 -10.392 1.00 90.94 89 HIS A O 1
ATOM 755 N N . LYS A 1 90 ? 11.414 -4.093 -12.482 1.00 94.75 90 LYS A N 1
ATOM 756 C CA . LYS A 1 90 ? 12.727 -3.441 -12.418 1.00 94.75 90 LYS A CA 1
ATOM 757 C C . LYS A 1 90 ? 12.585 -1.926 -12.285 1.00 94.75 90 LYS A C 1
ATOM 759 O O . LYS A 1 90 ? 13.212 -1.340 -11.409 1.00 94.75 90 LYS A O 1
ATOM 764 N N . GLU A 1 91 ? 11.720 -1.324 -13.092 1.00 94.94 91 GLU A N 1
ATOM 765 C CA . GLU A 1 91 ? 11.449 0.116 -13.092 1.00 94.94 91 GLU A CA 1
ATOM 766 C C . GLU A 1 91 ? 10.924 0.599 -11.735 1.00 94.94 91 GLU A C 1
ATOM 768 O O . GLU A 1 91 ? 11.446 1.558 -11.169 1.00 94.94 91 GLU A O 1
ATOM 773 N N . VAL A 1 92 ? 9.976 -0.134 -11.139 1.00 96.19 92 VAL A N 1
ATOM 774 C CA . VAL A 1 92 ? 9.474 0.179 -9.789 1.00 96.19 92 VAL A CA 1
ATOM 775 C C . VAL A 1 92 ? 10.603 0.145 -8.754 1.00 96.19 92 VAL A C 1
ATOM 777 O O . VAL A 1 92 ? 10.672 0.996 -7.865 1.00 96.19 92 VAL A O 1
ATOM 780 N N . GLY A 1 93 ? 11.499 -0.840 -8.863 1.00 96.56 93 GLY A N 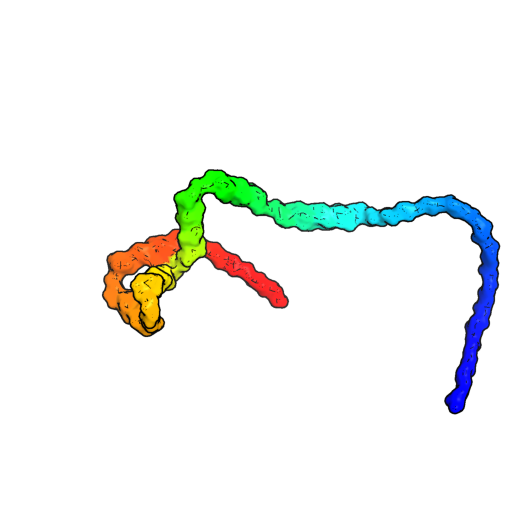1
ATOM 781 C CA . GLY A 1 93 ? 12.661 -0.964 -7.989 1.00 96.56 93 GLY A CA 1
ATOM 782 C C . GLY A 1 93 ? 13.645 0.198 -8.143 1.00 96.56 93 GLY A C 1
ATOM 783 O O . GLY A 1 93 ? 14.117 0.722 -7.134 1.00 96.56 93 GLY A O 1
ATOM 784 N N . HIS A 1 94 ? 13.924 0.620 -9.378 1.00 97.19 94 HIS A N 1
ATOM 785 C CA . HIS A 1 94 ? 14.762 1.787 -9.668 1.00 97.19 94 HIS A CA 1
ATOM 786 C C . HIS A 1 94 ? 14.157 3.063 -9.092 1.00 97.19 94 HIS A C 1
ATOM 788 O O . HIS A 1 94 ? 14.807 3.734 -8.290 1.00 97.19 94 HIS A O 1
ATOM 794 N N . ARG A 1 95 ? 12.877 3.321 -9.377 1.00 96.81 95 ARG A N 1
ATOM 795 C CA . ARG A 1 95 ? 12.197 4.518 -8.883 1.00 96.81 95 ARG A CA 1
ATOM 796 C C . ARG A 1 95 ? 12.203 4.602 -7.360 1.00 96.81 95 ARG A C 1
ATOM 798 O O . ARG A 1 95 ? 12.449 5.661 -6.795 1.00 96.81 95 ARG A O 1
ATOM 805 N N . TRP A 1 96 ? 11.980 3.479 -6.675 1.00 97.25 96 TRP A N 1
ATOM 806 C CA . TRP A 1 96 ? 12.065 3.442 -5.216 1.00 97.25 96 TRP A CA 1
ATOM 807 C C . TRP A 1 96 ? 13.463 3.782 -4.692 1.00 97.25 96 TRP A C 1
ATOM 809 O O . TRP A 1 96 ? 13.585 4.401 -3.637 1.00 97.25 96 TRP A O 1
ATOM 819 N N . LYS A 1 97 ? 14.528 3.362 -5.379 1.00 97.00 97 LYS A N 1
ATOM 820 C CA . LYS A 1 97 ? 15.902 3.664 -4.957 1.00 97.00 97 LYS A CA 1
ATOM 821 C C . LYS A 1 97 ? 16.216 5.149 -5.112 1.00 97.00 97 LYS A C 1
ATOM 823 O O . LYS A 1 97 ? 16.746 5.717 -4.165 1.00 97.00 97 LYS A O 1
ATOM 828 N N . GLU A 1 98 ? 15.815 5.748 -6.229 1.00 97.12 98 GLU A N 1
ATOM 829 C CA . GLU A 1 98 ? 16.024 7.169 -6.545 1.00 97.12 98 GLU A CA 1
ATOM 830 C C . GLU A 1 98 ? 15.245 8.123 -5.636 1.00 97.12 98 GLU A C 1
ATOM 832 O O . GLU A 1 98 ? 15.692 9.238 -5.392 1.00 97.12 98 GLU A O 1
ATOM 837 N N . MET A 1 99 ? 14.095 7.692 -5.109 1.00 96.12 99 MET A N 1
ATOM 838 C CA . MET A 1 99 ? 13.312 8.517 -4.191 1.00 96.12 99 MET A CA 1
ATOM 839 C C . MET A 1 99 ? 14.105 8.907 -2.941 1.00 96.12 99 MET A C 1
ATOM 841 O O . MET A 1 99 ? 14.729 8.068 -2.278 1.00 96.12 99 MET A O 1
ATOM 845 N N . SER A 1 100 ? 13.963 10.167 -2.550 1.00 97.62 100 SER A N 1
ATOM 846 C CA . SER A 1 100 ? 14.491 10.708 -1.302 1.00 97.62 100 SER A CA 1
ATOM 847 C C . SER A 1 100 ? 13.807 10.100 -0.071 1.00 97.62 100 SER A C 1
ATOM 849 O O . SER A 1 100 ? 12.722 9.508 -0.130 1.00 97.62 100 SER A O 1
ATOM 851 N N . ASP A 1 101 ? 14.421 10.276 1.099 1.00 95.81 101 ASP A N 1
ATOM 852 C CA . ASP A 1 101 ? 13.819 9.842 2.362 1.00 95.81 101 ASP A CA 1
ATOM 853 C C . ASP A 1 101 ? 12.512 10.578 2.683 1.00 95.81 101 ASP A C 1
ATOM 855 O O . ASP A 1 101 ? 11.594 9.979 3.255 1.00 95.81 101 ASP A O 1
ATOM 859 N N . GLN A 1 102 ? 12.394 11.842 2.268 1.00 96.81 102 GLN A N 1
ATOM 860 C CA . GLN A 1 102 ? 11.173 12.631 2.426 1.00 96.81 102 GLN A CA 1
ATOM 861 C C . GLN A 1 102 ? 10.024 12.039 1.603 1.00 96.81 102 GLN A C 1
ATOM 863 O O . GLN A 1 102 ? 8.924 11.847 2.124 1.00 96.81 102 GLN A O 1
ATOM 868 N N . GLU A 1 103 ? 10.287 11.638 0.359 1.00 96.12 103 GLU A N 1
ATOM 869 C CA . GLU A 1 103 ? 9.293 10.977 -0.492 1.00 96.12 103 GLU A CA 1
ATOM 870 C C . GLU A 1 103 ? 8.944 9.567 0.008 1.00 96.12 103 GLU A C 1
ATOM 872 O O . GLU A 1 103 ? 7.815 9.095 -0.151 1.00 96.12 103 GLU A O 1
ATOM 877 N N . LYS A 1 104 ? 9.891 8.883 0.663 1.00 97.56 104 LYS A N 1
ATOM 878 C CA . LYS A 1 104 ? 9.669 7.573 1.297 1.00 97.56 104 LYS A CA 1
ATOM 879 C C . LYS A 1 104 ? 8.882 7.671 2.606 1.00 97.56 104 LYS A C 1
ATOM 881 O O . LYS A 1 104 ? 8.210 6.706 2.989 1.00 97.56 104 LYS A O 1
ATOM 886 N N . MET A 1 105 ? 8.943 8.809 3.298 1.00 97.12 105 MET A N 1
ATOM 887 C CA . MET A 1 105 ? 8.304 9.044 4.596 1.00 97.12 105 MET A CA 1
ATOM 888 C C . MET A 1 105 ? 6.816 8.650 4.652 1.00 97.12 105 MET A C 1
ATOM 890 O O . MET A 1 105 ? 6.453 7.921 5.582 1.00 97.12 105 MET A O 1
ATOM 894 N N . PRO A 1 106 ? 5.930 9.060 3.719 1.00 96.25 106 PRO A N 1
ATOM 895 C CA . PRO A 1 106 ? 4.522 8.660 3.769 1.00 96.25 106 PRO A CA 1
ATOM 896 C C . PRO A 1 106 ? 4.345 7.136 3.753 1.00 96.25 106 PRO A C 1
ATOM 898 O O . PRO A 1 106 ? 3.558 6.594 4.531 1.00 96.25 106 PRO A O 1
ATOM 901 N N . TYR A 1 107 ? 5.138 6.415 2.959 1.00 96.31 107 TYR A N 1
ATOM 902 C CA . TYR A 1 107 ? 5.074 4.954 2.896 1.00 96.31 107 TYR A CA 1
ATOM 903 C C . TYR A 1 107 ? 5.610 4.290 4.169 1.00 96.31 107 TYR A C 1
ATOM 905 O O . TYR A 1 107 ? 5.082 3.254 4.580 1.00 96.31 107 TYR A O 1
ATOM 913 N N . ARG A 1 108 ? 6.609 4.897 4.829 1.00 96.25 108 ARG A N 1
ATOM 914 C CA . ARG A 1 108 ? 7.092 4.476 6.159 1.00 96.25 108 ARG A CA 1
ATOM 915 C C . ARG A 1 108 ? 6.015 4.660 7.232 1.00 96.25 108 ARG A C 1
ATOM 917 O O . ARG A 1 108 ? 5.801 3.752 8.033 1.00 96.25 108 ARG A O 1
ATOM 924 N N . LYS A 1 109 ? 5.286 5.783 7.215 1.00 94.94 109 LYS A N 1
ATOM 925 C CA . LYS A 1 109 ? 4.153 6.029 8.129 1.00 94.94 109 LYS A CA 1
ATOM 926 C C . LYS A 1 109 ? 3.041 4.992 7.930 1.00 94.94 109 LYS A C 1
ATOM 928 O O . LYS A 1 109 ? 2.608 4.385 8.905 1.00 94.94 109 LYS A O 1
ATOM 933 N N . MET A 1 110 ? 2.661 4.714 6.680 1.00 93.06 110 MET A N 1
ATOM 934 C CA . MET A 1 110 ? 1.685 3.662 6.343 1.00 93.06 110 MET A CA 1
ATOM 935 C C . MET A 1 110 ? 2.141 2.266 6.783 1.00 93.06 110 MET A C 1
ATOM 937 O O . MET A 1 110 ? 1.351 1.464 7.269 1.00 93.06 110 MET A O 1
ATOM 941 N N . ALA A 1 111 ? 3.428 1.960 6.621 1.00 93.94 111 ALA A N 1
ATOM 942 C CA . ALA A 1 111 ? 3.999 0.694 7.060 1.00 93.94 111 ALA A CA 1
ATOM 943 C C . ALA A 1 111 ? 3.944 0.525 8.586 1.00 93.94 111 ALA A C 1
ATOM 945 O O . ALA A 1 111 ? 3.653 -0.568 9.074 1.00 93.94 111 ALA A O 1
ATOM 946 N N . LYS A 1 112 ? 4.172 1.608 9.337 1.00 92.75 112 LYS A N 1
ATOM 947 C CA . LYS A 1 112 ? 4.076 1.615 10.802 1.00 92.75 112 LYS A CA 1
ATOM 948 C C . LYS A 1 112 ? 2.640 1.402 11.291 1.00 92.75 112 LYS A C 1
ATOM 950 O O . LYS A 1 112 ? 2.453 0.721 12.294 1.00 92.75 112 LYS A O 1
ATOM 955 N N . SER A 1 113 ? 1.641 1.941 10.588 1.00 88.69 113 SER A N 1
ATOM 956 C CA . SER A 1 113 ? 0.221 1.775 10.935 1.00 88.69 113 SER A CA 1
ATOM 957 C C . SER A 1 113 ? -0.401 0.461 10.442 1.00 88.69 113 SER A C 1
ATOM 959 O O . SER A 1 113 ? -1.542 0.158 10.792 1.00 88.69 113 SER A O 1
ATOM 961 N N . ALA A 1 114 ? 0.319 -0.333 9.642 1.00 88.75 114 ALA A N 1
ATOM 962 C CA . ALA A 1 114 ? -0.212 -1.564 9.069 1.00 88.75 114 ALA A CA 1
ATOM 963 C C . ALA A 1 114 ? -0.438 -2.659 10.139 1.00 88.75 114 ALA A C 1
ATOM 965 O O . ALA A 1 114 ? 0.447 -2.919 10.968 1.00 88.75 114 ALA A O 1
ATOM 966 N N . PRO A 1 115 ? -1.588 -3.361 10.101 1.00 84.50 115 PRO A N 1
ATOM 967 C CA . PRO A 1 115 ? -1.927 -4.377 11.091 1.00 84.50 115 PRO A CA 1
ATOM 968 C C . PRO A 1 115 ? -0.994 -5.593 11.004 1.00 84.50 115 PRO A C 1
ATOM 970 O O . PRO A 1 115 ? -0.575 -6.022 9.926 1.00 84.50 115 PRO A O 1
ATOM 973 N N . VAL A 1 116 ? -0.695 -6.203 12.155 1.00 82.19 116 VAL A N 1
ATOM 974 C CA . VAL A 1 116 ? 0.068 -7.458 12.214 1.00 82.19 116 VAL A CA 1
ATOM 975 C C . VAL A 1 116 ? -0.851 -8.616 11.835 1.00 82.19 116 VAL A C 1
ATOM 977 O O . VAL A 1 116 ? -1.665 -9.080 12.631 1.00 82.19 116 VAL A O 1
ATOM 980 N N . ILE A 1 117 ? -0.711 -9.116 10.608 1.00 77.62 117 ILE A N 1
ATOM 981 C CA . ILE A 1 117 ? -1.439 -10.307 10.166 1.00 77.62 117 ILE A CA 1
ATOM 982 C C . ILE A 1 117 ? -0.698 -11.540 10.688 1.00 77.62 117 ILE A C 1
ATOM 984 O O . ILE A 1 117 ? 0.266 -12.011 10.083 1.00 77.62 117 ILE A O 1
ATOM 988 N N . ARG A 1 118 ? -1.159 -12.089 11.816 1.00 74.38 118 ARG A N 1
ATOM 989 C CA . ARG A 1 118 ? -0.727 -13.413 12.278 1.00 74.38 118 ARG A CA 1
ATOM 990 C C . ARG A 1 118 ? -1.249 -14.462 11.297 1.00 74.38 118 ARG A C 1
ATOM 992 O O . ARG A 1 118 ? -2.419 -14.838 11.341 1.00 74.38 118 ARG A O 1
ATOM 999 N N . ARG A 1 119 ? -0.388 -14.927 10.386 1.00 69.50 119 ARG A N 1
ATOM 1000 C CA . ARG A 1 119 ? -0.693 -16.098 9.555 1.00 69.50 119 ARG A CA 1
ATOM 1001 C C . ARG A 1 119 ? -0.904 -17.281 10.499 1.00 69.50 119 ARG A C 1
ATOM 1003 O O . ARG A 1 119 ? 0.024 -17.676 11.201 1.00 69.50 119 ARG A O 1
ATOM 1010 N N . ARG A 1 120 ? -2.123 -17.826 10.547 1.00 68.00 120 ARG A N 1
ATOM 1011 C CA . ARG A 1 120 ? -2.368 -19.103 11.228 1.00 68.00 120 ARG A CA 1
ATOM 1012 C C . ARG A 1 120 ? -1.491 -20.142 10.532 1.00 68.00 120 ARG A C 1
ATOM 1014 O O . ARG A 1 120 ? -1.653 -20.353 9.331 1.00 68.00 120 ARG A O 1
ATOM 1021 N N . ARG A 1 121 ? -0.540 -20.740 11.260 1.00 68.31 121 ARG A N 1
ATOM 1022 C CA . ARG A 1 121 ? 0.183 -21.920 10.772 1.00 68.31 121 ARG A CA 1
ATOM 1023 C C . ARG A 1 121 ? -0.883 -22.960 10.441 1.00 68.31 121 ARG A C 1
ATOM 1025 O O . ARG A 1 121 ? -1.658 -23.332 11.321 1.00 68.31 121 ARG A O 1
ATOM 1032 N N . ARG A 1 122 ? -0.986 -23.350 9.171 1.00 72.25 122 ARG A N 1
ATOM 1033 C CA . ARG A 1 122 ? -1.775 -24.528 8.810 1.00 72.25 122 ARG A CA 1
ATOM 1034 C C . ARG A 1 122 ? -1.078 -25.694 9.506 1.00 72.25 122 ARG A C 1
ATOM 1036 O O . ARG A 1 122 ? 0.117 -25.875 9.295 1.00 72.25 122 ARG A O 1
ATOM 1043 N N . ARG A 1 123 ? -1.775 -26.373 10.419 1.00 69.06 123 ARG A N 1
ATOM 1044 C CA . ARG A 1 123 ? -1.298 -27.651 10.952 1.00 69.06 123 ARG A CA 1
ATOM 1045 C C . ARG A 1 123 ? -1.372 -28.621 9.771 1.00 69.06 123 ARG A C 1
ATOM 1047 O O . ARG A 1 123 ? -2.463 -28.788 9.230 1.00 69.06 123 ARG A O 1
ATOM 1054 N N . SER A 1 124 ? -0.212 -29.062 9.294 1.00 68.00 124 SER A N 1
ATOM 1055 C CA . SER A 1 124 ? -0.060 -30.144 8.318 1.00 68.00 124 SER A CA 1
ATOM 1056 C C . SER A 1 124 ? -0.273 -31.476 9.010 1.00 68.00 124 SER A C 1
ATOM 1058 O O . SER A 1 124 ? 0.288 -31.598 10.125 1.00 68.00 124 SER A O 1
#

Solvent-accessible surface area (backbone atoms only — not comparable to full-atom values): 8023 Å² total; per-residue (Å²): 132,89,77,89,82,88,79,88,83,80,89,86,78,93,81,85,87,80,92,74,90,75,79,84,77,72,57,66,65,60,53,52,52,52,51,54,60,52,57,74,70,63,84,52,65,70,58,48,50,53,58,67,73,48,51,74,69,56,52,48,53,52,55,54,42,70,71,38,35,65,50,30,65,60,44,46,49,56,52,50,45,72,78,38,75,86,68,50,75,64,56,56,53,50,54,59,67,73,47,50,70,74,75,44,41,64,31,46,54,47,12,70,70,21,66,86,79,80,74,76,78,77,86,127

Radius of gyration: 34.04 Å; Cα contacts (8 Å, |Δi|>4): 47; chains: 1; bounding box: 62×94×44 Å